Protein AF-A0A944QH47-F1 (afdb_monomer)

Structure (mmCIF, N/CA/C/O backbone):
data_AF-A0A944QH47-F1
#
_entry.id   AF-A0A944QH47-F1
#
loop_
_atom_site.group_PDB
_atom_site.id
_atom_site.type_symbol
_atom_site.label_atom_id
_atom_site.label_alt_id
_atom_site.label_comp_id
_atom_site.label_asym_id
_atom_site.label_entity_id
_atom_site.label_seq_id
_atom_site.pdbx_PDB_ins_code
_atom_site.Cartn_x
_atom_site.Cartn_y
_atom_site.Cartn_z
_atom_site.occupancy
_atom_site.B_iso_or_equiv
_atom_site.auth_seq_id
_atom_site.auth_comp_id
_atom_site.auth_asym_id
_atom_site.auth_atom_id
_atom_site.pdbx_PDB_model_num
ATOM 1 N N . MET A 1 1 ? -7.491 -12.598 11.969 1.00 49.97 1 MET A N 1
ATOM 2 C CA . MET A 1 1 ? -7.082 -13.653 11.014 1.00 49.97 1 MET A CA 1
ATOM 3 C C . MET A 1 1 ? -6.051 -13.149 10.002 1.00 49.97 1 MET A C 1
ATOM 5 O O . MET A 1 1 ? -5.011 -13.780 9.898 1.00 49.97 1 MET A O 1
ATOM 9 N N . GLY A 1 2 ? -6.242 -11.984 9.360 1.00 47.25 2 GLY A N 1
ATOM 10 C CA . GLY A 1 2 ? -5.260 -11.417 8.411 1.00 47.25 2 GLY A CA 1
ATOM 11 C C . GLY A 1 2 ? -3.874 -11.080 8.991 1.00 47.25 2 GLY A C 1
ATOM 12 O O . GLY A 1 2 ? -2.869 -11.354 8.351 1.00 47.25 2 GLY A O 1
ATOM 13 N N . PHE A 1 3 ? -3.791 -10.585 10.233 1.00 55.22 3 PHE A N 1
ATOM 14 C CA . PHE A 1 3 ? -2.503 -10.247 10.869 1.00 55.22 3 PHE A CA 1
ATOM 15 C C . PHE A 1 3 ? -1.585 -11.463 11.095 1.00 55.22 3 PHE A C 1
ATOM 17 O O . PHE A 1 3 ? -0.381 -11.387 10.883 1.00 55.22 3 PHE A O 1
ATOM 24 N N . PHE 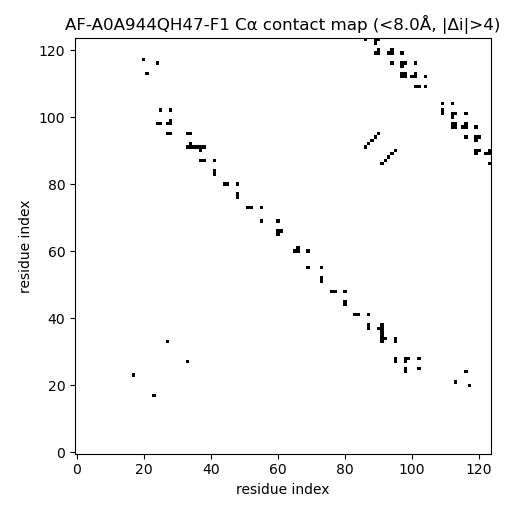A 1 4 ? -2.147 -12.612 11.477 1.00 56.66 4 PHE A N 1
ATOM 25 C CA . PHE A 1 4 ? -1.363 -13.837 11.668 1.00 56.66 4 PHE A CA 1
ATOM 26 C C . PHE A 1 4 ? -0.864 -14.413 10.339 1.00 56.66 4 PHE A C 1
ATOM 28 O O . PHE A 1 4 ? 0.257 -14.905 10.274 1.00 56.66 4 PHE A O 1
ATOM 35 N N . LEU A 1 5 ? -1.669 -14.295 9.279 1.00 61.25 5 LEU A N 1
ATOM 36 C CA . LEU A 1 5 ? -1.264 -14.616 7.910 1.00 61.25 5 LEU A CA 1
ATOM 37 C C . LEU A 1 5 ? -0.138 -13.693 7.427 1.00 61.25 5 LEU A C 1
ATOM 39 O O . LEU A 1 5 ? 0.847 -14.187 6.890 1.00 61.25 5 LEU A O 1
ATOM 43 N N . TYR A 1 6 ? -0.235 -12.389 7.693 1.00 60.25 6 TYR A N 1
ATOM 44 C CA . TYR A 1 6 ? 0.809 -11.408 7.382 1.00 60.25 6 TYR A CA 1
ATOM 45 C C . TYR A 1 6 ? 2.145 -11.743 8.066 1.00 60.25 6 TYR A C 1
ATOM 47 O O . TYR A 1 6 ? 3.178 -11.832 7.406 1.00 60.25 6 TYR A O 1
ATOM 55 N N . VAL A 1 7 ? 2.119 -12.023 9.374 1.00 66.50 7 VAL A N 1
ATOM 56 C CA . VAL A 1 7 ? 3.323 -12.408 10.130 1.00 66.50 7 VAL A CA 1
ATOM 57 C C . VAL A 1 7 ? 3.896 -13.743 9.639 1.00 66.50 7 VAL A C 1
ATOM 59 O O . VAL A 1 7 ? 5.105 -13.858 9.470 1.00 66.50 7 VAL A O 1
ATOM 62 N N . MET A 1 8 ? 3.053 -14.744 9.366 1.00 69.44 8 MET A N 1
ATOM 63 C CA . MET A 1 8 ? 3.502 -16.044 8.847 1.00 69.44 8 MET A CA 1
ATOM 64 C C . MET A 1 8 ? 4.139 -15.939 7.457 1.00 69.44 8 MET A C 1
ATOM 66 O O . MET A 1 8 ? 5.155 -16.582 7.215 1.00 69.44 8 MET A O 1
ATOM 70 N N . MET A 1 9 ? 3.591 -15.115 6.559 1.00 63.47 9 MET A N 1
ATOM 71 C CA . MET A 1 9 ? 4.174 -14.899 5.229 1.00 63.47 9 MET A CA 1
ATOM 72 C C . MET A 1 9 ? 5.505 -14.139 5.299 1.00 63.47 9 MET A C 1
ATOM 74 O O . MET A 1 9 ? 6.428 -14.471 4.561 1.00 63.47 9 MET A O 1
ATOM 78 N N . GLY A 1 10 ? 5.652 -13.200 6.241 1.00 58.94 10 GLY A N 1
ATOM 79 C CA . GLY A 1 10 ? 6.925 -12.517 6.492 1.00 58.94 1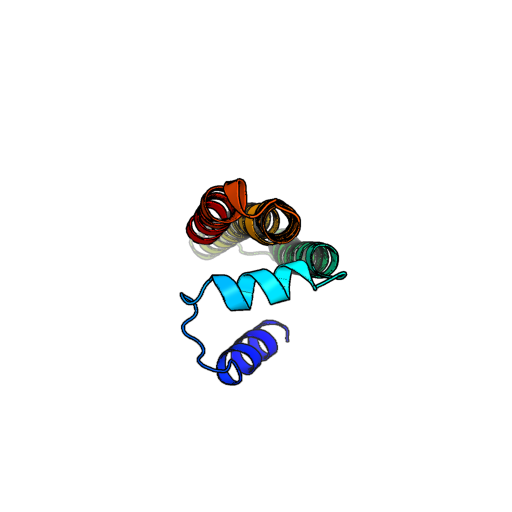0 GLY A CA 1
ATOM 80 C C . GLY A 1 10 ? 8.052 -13.455 6.948 1.00 58.94 10 GLY A C 1
ATOM 81 O O . GLY A 1 10 ? 9.208 -13.231 6.604 1.00 58.94 10 GLY A O 1
ATOM 82 N N . LEU A 1 11 ? 7.732 -14.535 7.671 1.00 66.81 11 LEU A N 1
ATOM 83 C CA . LEU A 1 11 ? 8.720 -15.526 8.128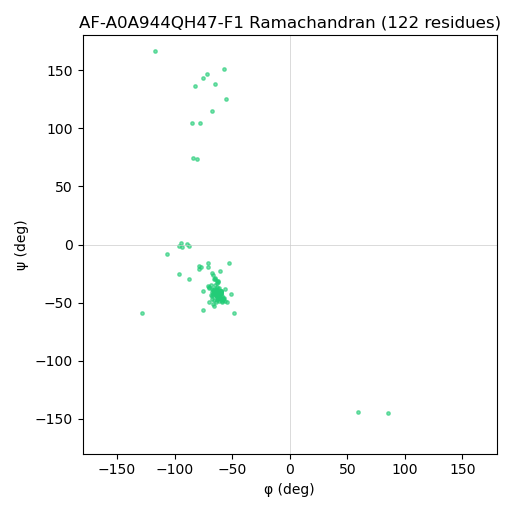 1.00 66.81 11 LEU A CA 1
ATOM 84 C C . LEU A 1 11 ? 9.157 -16.519 7.041 1.00 66.81 11 LEU A C 1
ATOM 86 O O . LEU A 1 11 ? 10.186 -17.172 7.195 1.00 66.81 11 LEU A O 1
ATOM 90 N N . LEU A 1 12 ? 8.380 -16.650 5.964 1.00 64.81 12 LEU A N 1
ATOM 91 C CA . LEU A 1 12 ? 8.682 -17.530 4.831 1.00 64.81 12 LEU A CA 1
ATOM 92 C C . LEU A 1 12 ? 9.373 -16.791 3.679 1.00 64.81 12 LEU A C 1
ATOM 94 O O . LEU A 1 12 ? 9.696 -17.421 2.674 1.00 64.81 12 LEU A O 1
ATOM 98 N N . HIS A 1 13 ? 9.596 -15.480 3.813 1.00 45.44 13 HIS A N 1
ATOM 99 C CA . HIS A 1 13 ? 10.191 -14.658 2.768 1.00 45.44 13 HIS A CA 1
ATOM 100 C C . HIS A 1 13 ? 11.661 -15.058 2.539 1.00 45.44 13 HIS A C 1
ATOM 102 O O . HIS A 1 13 ? 12.491 -14.882 3.437 1.00 45.44 13 HIS A O 1
ATOM 108 N N . PRO A 1 14 ? 12.028 -15.586 1.356 1.00 46.91 14 PRO A N 1
ATOM 109 C CA . PRO A 1 14 ? 13.417 -15.874 1.031 1.00 46.91 14 PRO A CA 1
ATOM 110 C C . PRO A 1 14 ? 14.216 -14.570 0.966 1.00 46.91 14 PRO A C 1
ATOM 112 O O . PRO A 1 14 ? 13.745 -13.568 0.423 1.00 46.91 14 PRO A O 1
ATOM 115 N N . GLY A 1 15 ? 15.423 -14.591 1.528 1.00 53.19 15 GLY A N 1
ATOM 116 C CA . GLY A 1 15 ? 16.371 -13.482 1.491 1.00 53.19 15 GLY A CA 1
ATOM 117 C C . GLY A 1 15 ? 17.134 -13.415 0.170 1.00 53.19 15 GLY A C 1
ATOM 118 O O . GLY A 1 15 ? 18.321 -13.714 0.135 1.00 53.19 15 GLY A O 1
ATOM 119 N N . GLU A 1 16 ? 16.480 -12.990 -0.907 1.00 51.69 16 GLU A N 1
ATOM 120 C CA . GLU A 1 16 ? 17.160 -12.058 -1.817 1.00 51.69 16 GLU A CA 1
ATOM 121 C C . GLU A 1 16 ? 17.215 -10.710 -1.078 1.00 51.69 16 GLU A C 1
ATOM 123 O O . GLU A 1 16 ? 16.305 -10.422 -0.290 1.00 51.69 16 GLU A O 1
ATOM 128 N N . PRO A 1 17 ? 18.250 -9.866 -1.242 1.00 57.72 17 PRO A N 1
ATOM 129 C CA . PRO A 1 17 ? 18.202 -8.547 -0.635 1.00 57.72 17 PRO A CA 1
ATOM 130 C C . PRO A 1 17 ? 16.919 -7.880 -1.132 1.00 57.72 17 PRO A C 1
ATOM 132 O O . PRO A 1 17 ? 16.742 -7.750 -2.338 1.00 57.72 17 PRO A O 1
ATOM 135 N N . ALA A 1 18 ? 16.047 -7.414 -0.237 1.00 52.19 18 ALA A N 1
ATOM 136 C CA . ALA A 1 18 ? 14.892 -6.593 -0.623 1.00 52.19 18 ALA A CA 1
ATOM 137 C C . ALA A 1 18 ? 15.309 -5.370 -1.479 1.00 52.19 18 ALA A C 1
ATOM 139 O O . ALA A 1 18 ? 14.485 -4.774 -2.165 1.00 52.19 18 ALA A O 1
ATOM 140 N N . ASN A 1 19 ? 16.612 -5.055 -1.462 1.00 57.00 19 ASN A N 1
ATOM 141 C CA . ASN A 1 19 ? 17.291 -4.018 -2.227 1.00 57.00 19 ASN A CA 1
ATOM 142 C C . ASN A 1 19 ? 17.919 -4.496 -3.555 1.00 57.00 19 ASN A C 1
ATOM 144 O O . ASN A 1 19 ? 18.551 -3.700 -4.247 1.00 57.00 19 ASN A O 1
ATOM 148 N N . ASN A 1 20 ? 17.793 -5.771 -3.941 1.00 68.81 20 ASN A N 1
ATOM 149 C CA . ASN A 1 20 ? 18.115 -6.226 -5.293 1.00 68.81 20 ASN A CA 1
ATOM 150 C C . ASN A 1 20 ? 16.891 -5.977 -6.178 1.00 68.81 20 ASN A C 1
ATOM 152 O O . ASN A 1 20 ? 16.113 -6.872 -6.495 1.00 68.81 20 ASN A O 1
ATOM 156 N N . HIS A 1 21 ? 16.684 -4.707 -6.519 1.00 76.25 21 HIS A N 1
ATOM 157 C CA . HIS A 1 21 ? 15.436 -4.250 -7.118 1.00 76.25 21 HIS A CA 1
ATOM 158 C C . HIS A 1 21 ? 15.166 -4.853 -8.501 1.00 76.25 21 HIS A C 1
ATOM 160 O O . HIS A 1 21 ? 14.013 -5.059 -8.857 1.00 76.25 21 HIS A O 1
ATOM 166 N N . ARG A 1 22 ? 16.200 -5.186 -9.288 1.00 81.12 22 ARG A N 1
ATOM 167 C CA . ARG A 1 22 ? 15.998 -5.648 -10.674 1.00 81.12 22 ARG A CA 1
ATOM 168 C C . ARG A 1 22 ? 15.268 -6.995 -10.788 1.00 81.12 22 ARG A C 1
ATOM 170 O O . ARG A 1 22 ? 14.288 -7.036 -11.530 1.00 81.12 22 ARG A O 1
ATOM 177 N N . PRO A 1 23 ? 15.694 -8.082 -10.115 1.00 85.88 23 PRO A N 1
ATOM 178 C CA . PRO A 1 23 ? 14.952 -9.345 -10.144 1.00 85.88 23 PRO A CA 1
ATOM 179 C C . PRO A 1 23 ? 13.517 -9.196 -9.628 1.00 85.88 23 PRO A C 1
ATOM 181 O O . PRO A 1 23 ? 12.580 -9.632 -10.288 1.00 85.88 23 PRO A O 1
ATOM 184 N N . VAL A 1 24 ? 13.344 -8.480 -8.516 1.00 86.56 24 VAL A N 1
ATOM 185 C CA . VAL A 1 24 ? 12.036 -8.247 -7.889 1.00 86.56 24 VAL A CA 1
ATOM 186 C C . VAL A 1 24 ? 11.099 -7.454 -8.811 1.00 86.56 24 VAL A C 1
ATOM 188 O O . VAL A 1 24 ? 9.947 -7.826 -9.010 1.00 86.56 24 VAL A O 1
ATOM 191 N N . PHE A 1 25 ? 11.591 -6.401 -9.468 1.00 91.81 25 PHE A N 1
ATOM 192 C CA . PHE A 1 25 ? 10.798 -5.629 -10.429 1.00 91.81 25 PHE A CA 1
ATOM 193 C C . PHE A 1 25 ? 10.360 -6.456 -11.639 1.00 91.81 25 PHE A C 1
ATOM 195 O O . PHE A 1 25 ? 9.269 -6.231 -12.162 1.00 91.81 25 PHE A O 1
ATOM 202 N N . ALA A 1 26 ? 11.171 -7.423 -12.077 1.00 92.06 26 ALA A N 1
ATOM 203 C CA . ALA A 1 26 ? 10.781 -8.325 -13.155 1.00 92.06 26 ALA A CA 1
ATOM 204 C C . ALA A 1 26 ? 9.623 -9.248 -12.730 1.00 92.06 26 ALA A C 1
ATOM 206 O O . ALA A 1 26 ? 8.702 -9.470 -13.516 1.00 92.06 26 ALA A O 1
ATOM 207 N N . GLU A 1 27 ? 9.621 -9.727 -11.482 1.00 91.38 27 GLU A N 1
ATOM 208 C CA . GLU A 1 27 ? 8.503 -10.497 -10.916 1.00 91.38 27 GLU A CA 1
ATOM 209 C C . GLU A 1 27 ? 7.226 -9.654 -10.823 1.00 91.38 27 GLU A C 1
ATOM 211 O O . GLU A 1 27 ? 6.145 -10.106 -11.212 1.00 91.38 27 GLU A O 1
ATOM 216 N N . TYR A 1 28 ? 7.347 -8.402 -10.376 1.00 92.88 28 TYR A N 1
ATOM 217 C CA . TYR A 1 28 ? 6.218 -7.474 -10.285 1.00 92.88 28 TYR A CA 1
ATOM 218 C C . TYR A 1 28 ? 5.621 -7.198 -11.666 1.00 92.88 28 TYR A C 1
ATOM 220 O O . TYR A 1 28 ? 4.401 -7.253 -11.838 1.00 92.88 28 TYR A O 1
ATOM 228 N N . ALA A 1 29 ? 6.470 -6.967 -12.671 1.00 95.19 29 ALA A N 1
ATOM 229 C CA . ALA A 1 29 ? 6.034 -6.735 -14.042 1.00 95.19 29 ALA A CA 1
ATOM 230 C C . ALA A 1 29 ? 5.305 -7.956 -14.634 1.00 95.19 29 ALA A C 1
ATOM 232 O O . ALA A 1 29 ? 4.269 -7.811 -15.287 1.00 95.19 29 ALA A O 1
ATOM 233 N N . ALA A 1 30 ? 5.790 -9.167 -14.341 1.00 96.38 30 ALA A N 1
ATOM 234 C CA . ALA A 1 30 ? 5.179 -10.418 -14.787 1.00 96.38 30 ALA A CA 1
ATOM 235 C C . ALA A 1 30 ? 3.842 -10.745 -14.087 1.00 96.38 30 ALA A C 1
ATOM 237 O O . ALA A 1 30 ? 3.077 -11.584 -14.570 1.00 96.38 30 ALA A O 1
ATOM 238 N N . SER A 1 31 ? 3.527 -10.093 -12.964 1.00 94.62 31 SER A N 1
ATOM 239 C CA . SER A 1 31 ? 2.298 -10.340 -12.211 1.00 94.62 31 SER A CA 1
ATOM 240 C C . SER A 1 31 ? 1.079 -9.668 -12.852 1.00 94.62 31 SER A C 1
ATOM 242 O O . SER A 1 31 ? 0.846 -8.465 -12.713 1.00 94.62 31 SER A O 1
ATOM 244 N N . ALA A 1 32 ? 0.232 -10.468 -13.505 1.00 92.50 32 ALA A N 1
ATOM 245 C CA . ALA A 1 32 ? -1.035 -10.002 -14.077 1.00 92.50 32 ALA A CA 1
ATOM 246 C C . ALA A 1 32 ? -2.067 -9.573 -13.012 1.00 92.50 32 ALA A C 1
ATOM 248 O O . ALA A 1 32 ? -2.956 -8.772 -13.293 1.00 92.50 32 ALA A O 1
ATOM 249 N N . GLY A 1 33 ? -1.962 -10.107 -11.790 1.00 92.25 33 GLY A N 1
ATOM 250 C CA . GLY A 1 33 ? -2.904 -9.855 -10.694 1.00 92.25 33 GLY A CA 1
ATOM 251 C C . GLY A 1 33 ? -2.507 -8.714 -9.757 1.00 92.25 33 GLY A C 1
ATOM 252 O O . GLY A 1 33 ? -3.265 -8.416 -8.838 1.00 92.25 33 GLY A O 1
ATOM 253 N N . TRP A 1 34 ? -1.348 -8.083 -9.965 1.00 94.19 34 TRP A N 1
ATOM 254 C CA . TRP A 1 34 ? -0.742 -7.134 -9.027 1.00 94.19 34 TRP A CA 1
ATOM 255 C C . TRP A 1 34 ? -1.715 -6.068 -8.512 1.00 94.19 34 TRP A C 1
ATOM 257 O O . TRP A 1 34 ? -1.995 -6.001 -7.316 1.00 94.19 34 TRP A O 1
ATOM 267 N N . THR A 1 35 ? -2.297 -5.275 -9.411 1.00 95.25 35 THR A 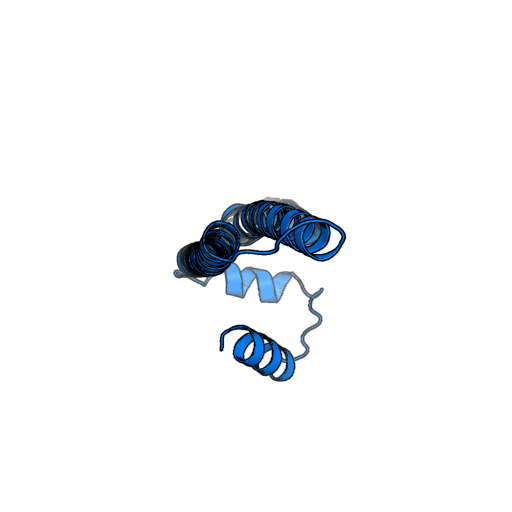N 1
ATOM 268 C CA . THR A 1 35 ? -3.211 -4.190 -9.033 1.00 95.25 35 THR A CA 1
ATOM 269 C C . THR A 1 35 ? -4.485 -4.713 -8.373 1.00 95.25 35 THR A C 1
ATOM 271 O O . THR A 1 35 ? -4.997 -4.089 -7.447 1.00 95.25 35 THR A O 1
ATOM 274 N N . ALA A 1 36 ? -4.988 -5.875 -8.800 1.00 94.19 36 ALA A N 1
ATOM 275 C CA . ALA A 1 36 ? -6.173 -6.481 -8.197 1.00 94.19 36 ALA A CA 1
ATOM 2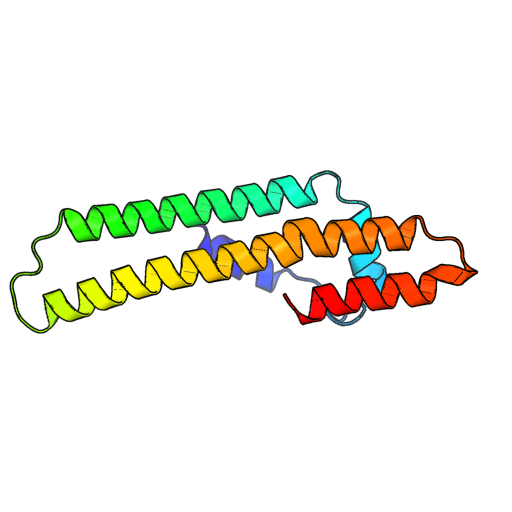76 C C . ALA A 1 36 ? -5.912 -6.929 -6.750 1.00 94.19 36 ALA A C 1
ATOM 278 O O . ALA A 1 36 ? -6.770 -6.733 -5.890 1.00 94.19 36 ALA A O 1
ATOM 279 N N . VAL A 1 37 ? -4.728 -7.482 -6.465 1.00 94.94 37 VAL A N 1
ATOM 280 C CA . VAL A 1 37 ? -4.316 -7.857 -5.103 1.00 94.94 37 VAL A CA 1
ATOM 281 C C . VAL A 1 37 ? -4.262 -6.627 -4.200 1.00 94.94 37 VAL A C 1
ATOM 283 O O . VAL A 1 37 ? -4.874 -6.641 -3.137 1.00 94.94 37 VAL A O 1
ATOM 286 N N . HIS A 1 38 ? -3.620 -5.546 -4.641 1.00 95.50 38 HIS A N 1
ATOM 287 C CA . HIS A 1 38 ? -3.498 -4.312 -3.858 1.00 95.50 38 HIS A CA 1
ATOM 288 C C . HIS A 1 38 ? -4.852 -3.625 -3.628 1.00 95.50 38 HIS A C 1
ATOM 290 O O . HIS A 1 38 ? -5.196 -3.219 -2.518 1.00 95.50 38 HIS A O 1
ATOM 296 N N . LEU A 1 39 ? -5.703 -3.583 -4.657 1.00 95.12 39 LEU A N 1
ATOM 297 C CA . LEU A 1 39 ? -7.068 -3.084 -4.503 1.00 95.12 39 LEU A CA 1
ATOM 298 C C . LEU A 1 39 ? -7.867 -3.918 -3.490 1.00 95.12 39 LEU A C 1
ATOM 300 O O . LEU A 1 39 ? -8.607 -3.358 -2.682 1.00 95.12 39 LEU A O 1
ATOM 304 N N . SER A 1 40 ? -7.702 -5.243 -3.515 1.00 93.12 40 SER A N 1
ATOM 305 C CA . SER A 1 40 ? -8.370 -6.148 -2.572 1.00 93.12 40 SER A CA 1
ATOM 306 C C . SER A 1 40 ? -7.861 -5.938 -1.146 1.00 93.12 40 SER A C 1
ATOM 308 O O . SER A 1 40 ? -8.664 -5.811 -0.230 1.00 93.12 40 SER A O 1
ATOM 310 N N . GLN A 1 41 ? -6.547 -5.795 -0.960 1.00 94.06 41 GLN A N 1
ATOM 311 C CA . GLN A 1 41 ? -5.945 -5.464 0.332 1.00 94.06 41 GLN A CA 1
ATOM 312 C C . GLN A 1 41 ? -6.490 -4.146 0.899 1.00 94.06 41 GLN A C 1
ATOM 314 O O . GLN A 1 41 ? -6.873 -4.082 2.071 1.00 94.06 41 GLN A O 1
ATOM 319 N N . PHE A 1 42 ? -6.572 -3.097 0.072 1.00 95.69 42 PHE A N 1
ATOM 320 C CA . PHE A 1 42 ? -7.182 -1.828 0.466 1.00 95.69 42 PHE A CA 1
ATOM 321 C C . PHE A 1 42 ? -8.652 -1.997 0.869 1.00 95.69 42 PHE A C 1
ATOM 323 O O . PHE A 1 42 ? -9.059 -1.497 1.920 1.00 95.69 42 PHE A O 1
ATOM 330 N N . ALA A 1 43 ? -9.441 -2.715 0.066 1.00 97.06 43 ALA A N 1
ATOM 331 C CA . ALA A 1 43 ? -10.854 -2.956 0.342 1.00 97.06 43 ALA A CA 1
ATOM 332 C C . ALA A 1 43 ? -11.056 -3.727 1.657 1.00 97.06 43 ALA A C 1
ATOM 334 O O . ALA A 1 43 ? -11.878 -3.328 2.483 1.00 97.06 43 ALA A O 1
ATOM 335 N N . ASP A 1 44 ? -10.264 -4.771 1.893 1.00 94.81 44 ASP A N 1
ATOM 336 C CA . ASP A 1 44 ? -10.305 -5.564 3.121 1.00 94.81 44 ASP A CA 1
ATOM 337 C C . ASP A 1 44 ? -9.957 -4.713 4.350 1.00 94.81 44 ASP A C 1
ATOM 339 O O . ASP A 1 44 ? -10.649 -4.768 5.373 1.00 94.81 44 ASP A O 1
ATOM 343 N N . MET A 1 45 ? -8.928 -3.864 4.251 1.00 96.75 45 MET A N 1
ATOM 344 C CA . MET A 1 45 ? -8.580 -2.924 5.319 1.00 96.75 45 MET A CA 1
ATOM 345 C C . MET A 1 45 ? -9.712 -1.920 5.570 1.00 96.75 45 MET A C 1
ATOM 347 O O . MET A 1 45 ? -10.068 -1.665 6.721 1.00 96.75 45 MET A O 1
ATOM 351 N N . ALA A 1 46 ? -10.326 -1.383 4.514 1.00 97.44 46 ALA A N 1
ATOM 352 C CA . ALA A 1 46 ? -11.454 -0.467 4.637 1.00 97.44 46 ALA A CA 1
ATOM 353 C C . ALA A 1 46 ? -12.639 -1.121 5.366 1.00 97.44 46 ALA A C 1
ATOM 355 O O . ALA A 1 46 ? -13.243 -0.488 6.231 1.00 97.44 46 ALA A O 1
ATOM 356 N N . VAL A 1 47 ? -12.931 -2.397 5.088 1.00 98.00 47 VAL A N 1
ATOM 357 C CA . VAL A 1 47 ? -13.967 -3.167 5.796 1.00 98.00 47 VAL A CA 1
ATOM 358 C C . VAL A 1 47 ? -13.628 -3.330 7.279 1.00 98.00 47 VAL A C 1
ATOM 360 O O . VAL A 1 47 ? -14.496 -3.119 8.127 1.00 98.00 47 VAL A O 1
ATOM 363 N N . VAL A 1 48 ? -12.375 -3.649 7.619 1.00 96.81 48 VAL A N 1
ATOM 364 C CA . VAL A 1 48 ? -11.930 -3.744 9.022 1.00 96.81 48 VAL A CA 1
ATOM 365 C C . VAL A 1 48 ? -12.133 -2.416 9.750 1.00 96.81 48 VAL A C 1
ATOM 367 O O . VAL A 1 48 ? -12.721 -2.386 10.832 1.00 96.81 48 VAL A O 1
ATOM 370 N N . ILE A 1 49 ? -11.694 -1.309 9.151 1.00 97.75 49 ILE A N 1
ATOM 371 C CA . ILE A 1 49 ? -11.817 0.027 9.741 1.00 97.75 49 ILE A CA 1
ATOM 372 C C . ILE A 1 49 ? -13.287 0.440 9.857 1.00 97.75 49 ILE A C 1
ATOM 374 O O . ILE A 1 49 ? -13.691 0.946 10.902 1.00 97.75 49 ILE A O 1
ATOM 378 N N . ALA A 1 50 ? -14.115 0.159 8.850 1.00 97.25 50 ALA A N 1
ATOM 379 C CA . ALA A 1 50 ? -15.556 0.391 8.917 1.00 97.25 50 ALA A CA 1
ATOM 380 C C . ALA A 1 50 ? -16.206 -0.392 10.068 1.00 97.25 50 ALA A C 1
ATOM 382 O O . ALA A 1 50 ? -17.033 0.164 10.789 1.00 97.25 50 ALA A O 1
ATOM 383 N N . GLY A 1 51 ? -15.790 -1.641 10.300 1.00 96.94 51 GLY A N 1
ATOM 384 C CA . GLY A 1 51 ? -16.227 -2.435 11.449 1.00 96.94 51 GLY A CA 1
ATOM 385 C C . GLY A 1 51 ? -15.838 -1.808 12.791 1.00 96.94 51 GLY A C 1
ATOM 386 O O . GLY A 1 51 ? -16.671 -1.713 13.691 1.00 96.94 51 GLY A O 1
ATOM 387 N N . LEU A 1 52 ? -14.603 -1.316 12.923 1.00 95.88 52 LEU A N 1
ATOM 388 C CA . LEU A 1 52 ? -14.149 -0.613 14.130 1.00 95.88 52 LEU A CA 1
ATOM 389 C C . LEU A 1 52 ? -14.916 0.695 14.364 1.00 95.88 52 LEU A C 1
ATOM 391 O O . LEU A 1 52 ? -15.280 1.000 15.499 1.00 95.88 52 LEU A O 1
ATOM 395 N N . LEU A 1 53 ? -15.197 1.450 13.301 1.00 96.62 53 LEU A N 1
ATOM 396 C CA . LEU A 1 53 ? -15.989 2.676 13.384 1.00 96.62 53 LEU A CA 1
ATOM 397 C C . LEU A 1 53 ? -17.447 2.379 13.743 1.00 96.62 53 LEU A C 1
ATOM 399 O O . LEU A 1 53 ? -18.015 3.074 14.580 1.00 96.62 53 LEU A O 1
ATOM 403 N N . ALA A 1 54 ? -18.041 1.326 13.178 1.00 97.44 54 ALA A N 1
ATOM 404 C CA . ALA A 1 54 ? -19.374 0.876 13.564 1.00 97.44 54 ALA A CA 1
ATOM 405 C C . ALA A 1 54 ? -19.427 0.545 15.063 1.00 97.44 54 ALA A C 1
ATOM 407 O O . ALA A 1 54 ? -20.299 1.055 15.763 1.00 97.44 54 ALA A O 1
ATOM 408 N N . LEU A 1 55 ? -18.446 -0.207 15.582 1.00 94.94 55 LEU A N 1
ATOM 409 C CA . LEU A 1 55 ? -18.329 -0.479 17.018 1.00 94.94 55 LEU A CA 1
ATOM 410 C C . LEU A 1 55 ? -18.214 0.814 17.833 1.00 94.94 55 LEU A C 1
ATOM 412 O O . LEU A 1 55 ? -18.951 0.982 18.804 1.00 94.94 55 LEU A O 1
ATOM 416 N N . TYR A 1 56 ? -17.357 1.747 17.411 1.00 94.81 56 TYR A N 1
ATOM 417 C CA . TYR A 1 56 ? -17.207 3.057 18.047 1.00 94.81 56 TYR A CA 1
ATOM 418 C C . TYR A 1 56 ? -18.531 3.841 18.122 1.00 94.81 56 TYR A C 1
ATOM 420 O O . TYR A 1 56 ? -18.804 4.479 19.133 1.00 94.81 56 TYR A O 1
ATOM 428 N N . PHE A 1 57 ? -19.379 3.781 17.095 1.00 94.06 57 PHE A N 1
ATOM 429 C CA . PHE A 1 57 ? -20.671 4.474 17.114 1.00 94.06 57 PHE A CA 1
ATOM 430 C C . PHE A 1 57 ? -21.757 3.752 17.921 1.00 94.06 57 PHE A C 1
ATOM 432 O O . PHE A 1 57 ? -22.728 4.388 18.323 1.00 94.06 57 PHE A O 1
ATOM 439 N N . THR A 1 58 ? -21.618 2.445 18.153 1.00 95.25 58 THR A N 1
ATOM 440 C CA . THR A 1 58 ? -22.625 1.647 18.877 1.00 95.25 58 THR A CA 1
ATOM 441 C C . THR A 1 58 ? -22.339 1.460 20.364 1.00 95.25 58 THR A C 1
ATOM 443 O O . THR A 1 58 ? -23.268 1.212 21.129 1.00 95.25 58 THR A O 1
ATOM 446 N N . LEU A 1 59 ? -21.074 1.533 20.781 1.00 93.94 59 LEU A N 1
ATOM 447 C CA . LEU A 1 59 ? -20.681 1.309 22.169 1.00 93.94 59 LEU A CA 1
ATOM 448 C C . LEU A 1 59 ? -20.882 2.576 23.009 1.00 93.94 59 LEU A C 1
ATOM 450 O O . LEU A 1 59 ? -20.504 3.674 22.604 1.00 93.94 59 LEU A O 1
ATOM 454 N N . ASP A 1 60 ? -21.429 2.410 24.214 1.00 92.56 60 ASP A N 1
ATOM 455 C CA . ASP A 1 60 ? -21.489 3.481 25.209 1.00 92.56 60 ASP A CA 1
ATOM 456 C C . ASP A 1 60 ? -20.175 3.529 26.000 1.00 92.56 60 ASP A C 1
ATOM 458 O O . ASP A 1 60 ? -19.897 2.678 26.847 1.00 92.56 60 ASP A O 1
ATOM 462 N N . PHE A 1 61 ? -19.343 4.525 25.698 1.00 88.38 61 PHE A N 1
ATOM 463 C CA . PHE A 1 61 ? -18.069 4.752 26.386 1.00 88.38 61 PHE A CA 1
ATOM 464 C C . PHE A 1 61 ? -18.195 5.663 27.617 1.00 88.38 61 PHE A C 1
ATOM 466 O O . PHE A 1 61 ? -17.182 5.959 28.258 1.00 88.38 61 PHE A O 1
ATOM 473 N N . GLY A 1 62 ? -19.403 6.136 27.946 1.00 88.25 62 GLY A N 1
ATOM 474 C CA . GLY A 1 62 ? -19.631 7.102 29.014 1.00 88.25 62 GLY A CA 1
ATOM 475 C C . GLY A 1 62 ? -18.882 8.422 28.794 1.00 88.25 62 GLY A C 1
ATOM 476 O O . GLY A 1 62 ? -18.734 8.913 27.673 1.00 88.25 62 GLY A O 1
ATOM 477 N N . SER A 1 63 ? -18.403 9.028 29.882 1.00 88.62 63 SER A N 1
ATOM 478 C CA . SER A 1 63 ? -17.623 10.270 29.856 1.00 88.62 63 SER A CA 1
ATOM 479 C C . SER A 1 63 ? -16.205 10.068 30.403 1.00 88.62 63 SER A C 1
ATOM 481 O O . SER A 1 63 ? -15.877 9.050 31.011 1.00 88.62 63 SER A O 1
ATOM 483 N N . GLY A 1 64 ? -15.329 11.049 30.171 1.00 92.19 64 GLY A N 1
ATOM 484 C CA . GLY A 1 64 ? -13.960 11.030 30.688 1.00 92.19 64 GLY A CA 1
ATOM 485 C C . GLY A 1 64 ? -12.977 10.265 29.800 1.00 92.19 64 GLY A C 1
ATOM 486 O O . GLY A 1 64 ? -13.041 10.340 28.572 1.00 92.19 64 GLY A O 1
ATOM 487 N N . ALA A 1 65 ? -12.010 9.586 30.420 1.00 93.50 65 ALA A N 1
ATOM 488 C CA . ALA A 1 65 ? -10.851 9.024 29.723 1.00 93.50 65 ALA A CA 1
ATOM 489 C C . ALA A 1 65 ? -11.225 7.978 28.656 1.00 93.50 65 ALA A C 1
ATOM 491 O O . ALA A 1 65 ? -10.661 7.999 27.565 1.00 93.50 65 ALA A O 1
ATOM 492 N N . ALA A 1 66 ? -12.205 7.112 28.933 1.00 91.81 66 ALA A N 1
ATOM 493 C CA . ALA A 1 66 ? -12.636 6.067 28.002 1.00 91.81 66 ALA A CA 1
ATOM 494 C C . ALA A 1 66 ? -13.175 6.647 26.680 1.00 91.81 66 ALA A C 1
ATOM 496 O O . ALA A 1 66 ? -12.750 6.231 25.603 1.00 91.81 66 ALA A O 1
ATOM 497 N N . ALA A 1 67 ? -14.028 7.674 26.754 1.00 93.88 67 ALA A N 1
ATOM 498 C CA . ALA A 1 67 ? -14.549 8.365 25.574 1.00 93.88 67 ALA A CA 1
ATOM 499 C C . ALA A 1 67 ? -13.443 9.060 24.757 1.00 93.88 67 ALA A C 1
ATOM 501 O O . ALA A 1 67 ? -13.494 9.082 23.527 1.00 93.88 67 ALA A O 1
ATOM 502 N N . TRP A 1 68 ? -12.423 9.615 25.420 1.00 96.81 68 TRP A N 1
ATOM 503 C CA . TRP A 1 68 ? -11.275 10.220 24.735 1.00 96.81 68 TRP A CA 1
ATOM 504 C C . TRP A 1 68 ? -10.404 9.191 24.016 1.00 96.81 68 TRP A C 1
ATOM 506 O O . TRP A 1 68 ? -10.031 9.419 22.867 1.00 96.81 68 TRP A O 1
ATOM 516 N N . VAL A 1 69 ? -10.124 8.052 24.652 1.00 95.75 69 VAL A N 1
ATOM 517 C CA . VAL A 1 69 ? -9.374 6.952 24.028 1.00 95.75 69 VAL A CA 1
ATOM 518 C C . VAL A 1 69 ? -10.127 6.404 22.816 1.00 95.75 69 VAL A C 1
ATOM 520 O O . VAL A 1 69 ? -9.521 6.207 21.766 1.00 95.75 69 VAL A O 1
ATOM 523 N N . ALA A 1 70 ? -11.448 6.232 22.921 1.00 95.00 70 ALA A N 1
ATOM 524 C CA . ALA A 1 70 ? -12.285 5.781 21.812 1.00 95.00 70 ALA A CA 1
ATOM 525 C C . ALA A 1 70 ? -12.226 6.748 20.612 1.00 95.00 70 ALA A C 1
ATOM 527 O O . ALA A 1 70 ? -12.037 6.316 19.475 1.00 95.00 70 ALA A O 1
ATOM 528 N N . ARG A 1 71 ? -12.306 8.065 20.862 1.00 96.06 71 ARG A N 1
ATOM 529 C CA . ARG A 1 71 ? -12.171 9.103 19.822 1.00 96.06 71 ARG A CA 1
ATOM 530 C C . ARG A 1 71 ? -10.803 9.083 19.156 1.00 96.06 71 ARG A C 1
ATOM 532 O O . ARG A 1 71 ? -10.726 9.135 17.932 1.00 96.06 71 ARG A O 1
ATOM 539 N N . LEU A 1 72 ? -9.736 9.007 19.953 1.00 97.31 72 LEU A N 1
ATOM 540 C CA . LEU A 1 72 ? -8.377 8.915 19.431 1.00 97.31 72 LEU A CA 1
ATOM 541 C C . LEU A 1 72 ? -8.234 7.677 18.542 1.00 97.31 72 LEU A C 1
ATOM 543 O O . LEU A 1 72 ? -7.766 7.799 17.417 1.00 97.31 72 LEU A O 1
ATOM 547 N N . GLY A 1 73 ? -8.715 6.520 19.005 1.00 96.50 73 GLY A N 1
ATOM 548 C CA . GLY A 1 73 ? -8.712 5.280 18.235 1.00 96.50 73 GLY A CA 1
ATOM 549 C C . GLY A 1 73 ? -9.447 5.407 16.899 1.00 96.50 73 GLY A C 1
ATOM 550 O O . GLY A 1 73 ? -8.899 5.019 15.871 1.00 96.50 73 GLY A O 1
ATOM 551 N N . ALA A 1 74 ? -10.642 6.006 16.886 1.00 97.38 74 ALA A N 1
ATOM 552 C CA . ALA A 1 74 ? -11.409 6.228 15.659 1.00 97.38 74 ALA A CA 1
ATOM 553 C C . ALA A 1 74 ? -10.675 7.147 14.663 1.00 97.38 74 ALA A C 1
ATOM 555 O O . ALA A 1 74 ? -10.608 6.842 13.471 1.00 97.38 74 ALA A O 1
ATOM 556 N N . VAL A 1 75 ? -10.077 8.243 15.145 1.00 98.12 75 VAL A N 1
ATOM 557 C CA . VAL A 1 75 ? -9.287 9.160 14.305 1.00 98.12 75 VAL A CA 1
ATOM 558 C C . VAL A 1 75 ? -8.034 8.468 13.771 1.00 98.12 75 VAL A C 1
ATOM 560 O O . VAL A 1 75 ? -7.772 8.522 12.571 1.00 98.12 75 VAL A O 1
ATOM 563 N N . SER A 1 76 ? -7.281 7.779 14.630 1.00 97.94 76 SER A N 1
ATOM 564 C CA . SER A 1 76 ? -6.082 7.036 14.236 1.00 97.94 76 SER A CA 1
ATOM 565 C C . SER A 1 76 ? -6.395 5.947 13.211 1.00 97.94 76 SER A C 1
ATOM 567 O O . SER A 1 76 ? -5.640 5.792 12.257 1.00 97.94 76 SER A O 1
ATOM 569 N N . ALA A 1 77 ? -7.518 5.241 13.357 1.00 97.56 77 ALA A N 1
ATOM 570 C CA . ALA A 1 77 ? -7.986 4.250 12.392 1.00 97.56 77 ALA A CA 1
ATOM 571 C C . ALA A 1 77 ? -8.271 4.879 11.015 1.00 97.56 77 ALA A C 1
ATOM 573 O O . ALA A 1 77 ? -7.833 4.355 9.992 1.00 97.56 77 ALA A O 1
ATOM 574 N N . GLY A 1 78 ? -8.938 6.038 10.982 1.00 97.75 78 GLY A N 1
ATOM 575 C CA . GLY A 1 78 ? -9.169 6.783 9.743 1.00 97.75 78 GLY A CA 1
ATOM 576 C C . GLY A 1 78 ? -7.872 7.256 9.078 1.00 97.75 78 GLY A C 1
ATOM 577 O O . GLY A 1 78 ? -7.690 7.061 7.878 1.00 97.75 78 GLY A O 1
ATOM 578 N N . VAL A 1 79 ? -6.940 7.821 9.853 1.00 98.38 79 VAL A N 1
ATOM 579 C CA . VAL A 1 79 ? -5.620 8.244 9.347 1.00 98.38 79 VAL A CA 1
ATOM 580 C C . VAL A 1 79 ? -4.835 7.052 8.800 1.00 98.38 79 VAL A C 1
ATOM 582 O O . VAL A 1 79 ? -4.275 7.140 7.709 1.00 98.38 79 VAL A O 1
ATOM 585 N N . ALA A 1 80 ? -4.831 5.926 9.517 1.00 97.44 80 ALA A N 1
ATOM 586 C CA . ALA A 1 80 ? -4.174 4.704 9.069 1.00 97.44 80 ALA A CA 1
ATOM 587 C C . ALA A 1 80 ? -4.753 4.207 7.738 1.00 97.44 80 ALA A C 1
ATOM 589 O O . ALA A 1 80 ? -3.986 3.851 6.850 1.00 97.44 80 ALA A O 1
ATOM 590 N N . LEU A 1 81 ? -6.080 4.245 7.560 1.00 98.31 81 LEU A N 1
ATOM 591 C CA . LEU A 1 81 ? -6.715 3.861 6.297 1.00 98.31 81 LEU A CA 1
ATOM 592 C C . LEU A 1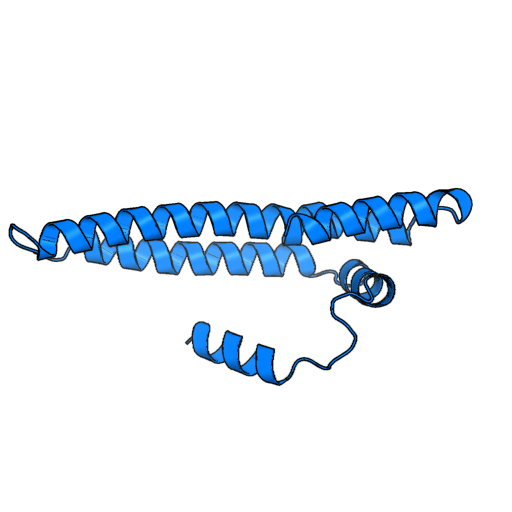 81 ? -6.293 4.768 5.133 1.00 98.31 81 LEU A C 1
ATOM 594 O O . LEU A 1 81 ? -6.046 4.274 4.037 1.00 98.31 81 LEU A O 1
ATOM 598 N N . VAL A 1 82 ? -6.189 6.080 5.362 1.00 98.44 82 VAL A N 1
ATOM 599 C CA . VAL A 1 82 ? -5.734 7.033 4.336 1.00 98.44 82 VAL A CA 1
ATOM 600 C C . VAL A 1 82 ? -4.288 6.758 3.938 1.00 98.44 82 VAL A C 1
ATOM 602 O O . VAL A 1 82 ? -3.998 6.640 2.750 1.00 98.44 82 VAL A O 1
ATOM 605 N N . LEU A 1 83 ? -3.390 6.617 4.916 1.00 97.81 83 LEU A N 1
ATOM 606 C CA . LEU A 1 83 ? -1.984 6.297 4.657 1.00 97.81 83 LEU A CA 1
ATOM 607 C C . LEU A 1 83 ? -1.846 4.953 3.936 1.00 97.81 83 LEU A C 1
ATOM 609 O O . LEU A 1 83 ? -1.081 4.845 2.983 1.00 97.81 83 LEU A O 1
ATOM 613 N N . TYR A 1 84 ? -2.642 3.958 4.329 1.00 97.25 84 TYR A N 1
ATOM 614 C CA . TYR A 1 84 ? -2.687 2.672 3.648 1.00 97.25 84 TYR A CA 1
ATOM 615 C C . TYR A 1 84 ? -3.198 2.802 2.210 1.00 97.25 84 TYR A C 1
ATOM 617 O O . TYR A 1 84 ? -2.644 2.190 1.311 1.00 97.25 84 TYR A O 1
ATOM 625 N N . GLY A 1 85 ? -4.200 3.645 1.953 1.00 97.81 85 GLY A N 1
ATOM 626 C CA . GLY A 1 85 ? -4.652 3.942 0.592 1.00 97.81 85 GLY A CA 1
ATOM 627 C C . GLY A 1 85 ? -3.558 4.571 -0.277 1.00 97.81 85 GLY A C 1
ATOM 628 O O . GLY A 1 85 ? -3.406 4.185 -1.434 1.00 97.81 85 GLY A O 1
ATOM 629 N N . VAL A 1 86 ? -2.763 5.493 0.278 1.00 98.06 86 VAL A N 1
ATOM 630 C CA . VAL A 1 86 ? -1.603 6.076 -0.420 1.00 98.06 86 VAL A CA 1
ATOM 631 C C . VAL A 1 86 ? -0.563 5.002 -0.728 1.00 98.06 86 VAL A C 1
ATOM 633 O O . VAL A 1 86 ? -0.134 4.901 -1.874 1.00 98.06 86 VAL A O 1
ATOM 636 N N . LEU A 1 87 ? -0.223 4.168 0.256 1.00 96.75 87 LEU A N 1
ATOM 637 C CA . LEU A 1 87 ? 0.692 3.040 0.081 1.00 96.75 87 LEU A CA 1
ATOM 638 C C . LEU A 1 87 ? 0.223 2.119 -1.054 1.00 96.75 87 LEU A C 1
ATOM 640 O O . LEU A 1 87 ? 0.972 1.846 -1.982 1.00 96.75 87 LEU A O 1
ATOM 644 N N . GLN A 1 88 ? -1.050 1.719 -1.040 1.00 97.19 88 GLN A N 1
ATOM 645 C CA . GLN A 1 88 ? -1.636 0.841 -2.056 1.00 97.19 88 GLN A CA 1
ATOM 646 C C . GLN A 1 88 ? -1.683 1.489 -3.450 1.00 97.19 88 GLN A C 1
ATOM 648 O O . GLN A 1 88 ? -1.605 0.787 -4.455 1.00 97.19 88 GLN A O 1
ATOM 653 N N . ALA A 1 89 ? -1.783 2.818 -3.543 1.00 97.56 89 ALA A N 1
ATOM 654 C CA . ALA A 1 89 ? -1.698 3.534 -4.814 1.00 97.56 89 ALA A CA 1
ATOM 655 C C . ALA A 1 89 ? -0.255 3.617 -5.345 1.00 97.56 89 ALA A C 1
ATOM 657 O O . ALA A 1 89 ? -0.031 3.461 -6.548 1.00 97.56 89 ALA A O 1
ATOM 658 N N . VAL A 1 90 ? 0.722 3.852 -4.466 1.00 97.56 90 VAL A N 1
ATOM 659 C CA . VAL A 1 90 ? 2.144 3.883 -4.836 1.00 97.56 90 VAL A CA 1
ATOM 660 C C . VAL A 1 90 ? 2.605 2.489 -5.257 1.00 97.56 90 VAL A C 1
ATOM 662 O O . VAL A 1 90 ? 3.112 2.331 -6.362 1.00 97.56 90 VAL A O 1
ATOM 665 N N . ASP A 1 91 ? 2.346 1.477 -4.438 1.00 93.94 91 ASP A N 1
ATOM 666 C CA . ASP A 1 91 ? 2.787 0.097 -4.654 1.00 93.94 91 ASP A CA 1
ATOM 667 C C . ASP A 1 91 ? 1.952 -0.609 -5.741 1.00 93.94 91 ASP A C 1
ATOM 669 O O . ASP A 1 91 ? 2.424 -1.025 -6.805 1.00 93.94 91 ASP A O 1
ATOM 673 N N . GLY A 1 92 ? 0.634 -0.637 -5.546 1.00 94.94 92 GLY A N 1
ATOM 674 C CA . GLY A 1 92 ? -0.309 -1.379 -6.380 1.00 94.94 92 GLY A CA 1
ATOM 675 C C . GLY A 1 92 ? -0.530 -0.823 -7.785 1.00 94.94 92 GLY A C 1
ATOM 676 O O . GLY A 1 92 ? -1.011 -1.551 -8.664 1.00 94.94 92 GLY A O 1
ATOM 677 N N . LEU A 1 93 ? -0.201 0.452 -8.017 1.00 96.69 93 LEU A N 1
ATOM 678 C CA . LEU A 1 93 ? -0.435 1.119 -9.298 1.00 96.69 93 LEU A CA 1
ATOM 679 C C . LEU A 1 93 ? 0.812 1.813 -9.847 1.00 96.69 93 LEU A C 1
ATOM 681 O O . LEU A 1 93 ? 1.234 1.483 -10.955 1.00 96.69 93 LEU A O 1
ATOM 685 N N . ALA A 1 94 ? 1.399 2.765 -9.117 1.00 97.81 94 ALA A N 1
ATOM 686 C CA . ALA A 1 94 ? 2.496 3.572 -9.656 1.00 97.81 94 ALA A CA 1
ATOM 687 C C . ALA A 1 94 ? 3.766 2.736 -9.889 1.00 97.81 94 ALA A C 1
ATOM 689 O O . ALA A 1 94 ? 4.346 2.786 -10.977 1.00 97.81 94 ALA A O 1
ATOM 690 N N . LEU A 1 95 ? 4.156 1.911 -8.913 1.00 96.44 95 LEU A N 1
ATOM 691 C CA . LEU A 1 95 ? 5.283 0.996 -9.036 1.00 96.44 95 LEU A CA 1
ATOM 692 C C . LEU A 1 95 ? 5.029 -0.028 -10.145 1.00 96.44 95 LEU A C 1
ATOM 694 O O . LEU A 1 95 ? 5.907 -0.215 -10.986 1.00 96.44 95 LEU A O 1
ATOM 698 N N . LYS A 1 96 ? 3.817 -0.600 -10.238 1.00 96.94 96 LYS A N 1
ATOM 699 C CA . LYS A 1 96 ? 3.452 -1.525 -11.329 1.00 96.94 96 LYS A CA 1
ATOM 700 C C . LYS A 1 96 ? 3.648 -0.907 -12.710 1.00 96.94 96 LYS A C 1
ATOM 702 O O . LYS A 1 96 ? 4.283 -1.504 -13.573 1.00 96.94 96 LYS A O 1
ATOM 707 N N . GLN A 1 97 ? 3.141 0.308 -12.911 1.00 97.94 97 GLN A N 1
ATOM 708 C CA . GLN A 1 97 ? 3.315 1.026 -14.173 1.00 97.94 97 GLN A CA 1
ATOM 709 C C . GLN A 1 97 ? 4.790 1.321 -14.464 1.00 97.94 97 GLN A C 1
ATOM 711 O O . GLN A 1 97 ? 5.221 1.229 -15.615 1.00 97.94 97 GLN A O 1
ATOM 716 N N . ALA A 1 98 ? 5.574 1.662 -13.439 1.00 97.56 98 ALA A N 1
ATOM 717 C CA . ALA A 1 98 ? 6.994 1.944 -13.590 1.00 97.56 98 ALA A CA 1
ATOM 718 C C . ALA A 1 98 ? 7.800 0.694 -13.982 1.00 97.56 98 ALA A C 1
ATOM 720 O O . ALA A 1 98 ? 8.617 0.773 -14.903 1.00 97.56 98 ALA A O 1
ATOM 721 N N . VAL A 1 99 ? 7.551 -0.456 -13.343 1.00 97.12 99 VAL A N 1
ATOM 722 C CA . VAL A 1 99 ? 8.241 -1.714 -13.678 1.00 97.12 99 VAL A CA 1
ATOM 723 C C . VAL A 1 99 ? 7.809 -2.255 -15.042 1.00 97.12 99 VAL A C 1
ATOM 725 O O . VAL A 1 99 ? 8.664 -2.709 -15.798 1.00 97.12 99 VAL A O 1
ATOM 728 N N . ASP A 1 100 ? 6.534 -2.109 -15.419 1.00 97.88 100 ASP A N 1
ATOM 729 C CA . ASP A 1 100 ? 6.037 -2.486 -16.750 1.00 97.88 100 ASP A CA 1
ATOM 730 C C . ASP A 1 100 ? 6.697 -1.653 -17.851 1.00 97.88 100 ASP A C 1
ATOM 732 O O . ASP A 1 100 ? 7.178 -2.185 -18.853 1.00 97.88 100 ASP A O 1
ATOM 736 N N . ALA 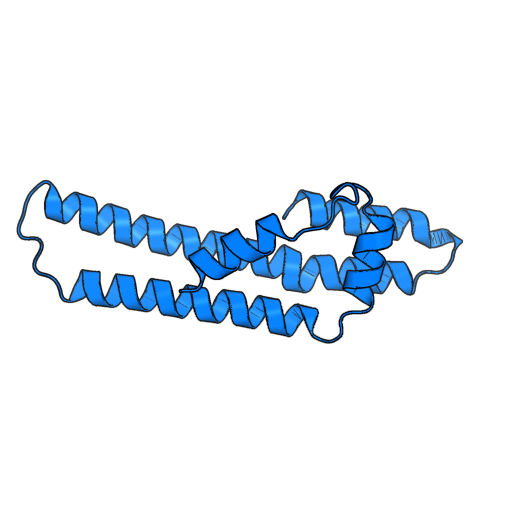A 1 101 ? 6.787 -0.338 -17.639 1.00 97.25 101 ALA A N 1
ATOM 737 C CA . ALA A 1 101 ? 7.464 0.562 -18.563 1.00 97.25 101 ALA A CA 1
ATOM 738 C C . ALA A 1 101 ? 8.974 0.296 -18.643 1.00 97.25 101 ALA A C 1
ATOM 740 O O . ALA A 1 101 ? 9.586 0.560 -19.680 1.00 97.25 101 ALA A O 1
ATOM 741 N N . TRP A 1 102 ? 9.586 -0.188 -17.560 1.00 97.19 102 TRP A N 1
ATOM 742 C CA . TRP A 1 102 ? 10.992 -0.576 -17.536 1.00 97.19 102 TRP A CA 1
ATOM 743 C C . TRP A 1 102 ? 11.251 -1.844 -18.349 1.00 97.19 102 TRP A C 1
ATOM 745 O O . TRP A 1 102 ? 12.134 -1.820 -19.206 1.00 97.19 102 TRP A O 1
ATOM 755 N N . VAL A 1 103 ? 10.471 -2.912 -18.154 1.00 96.62 103 VAL A N 1
ATOM 756 C CA . VAL A 1 103 ? 10.676 -4.169 -18.900 1.00 96.62 103 VAL A CA 1
ATOM 757 C C . VAL A 1 103 ? 10.378 -4.027 -20.393 1.00 96.62 103 VAL A C 1
ATOM 759 O O . VAL A 1 103 ? 10.963 -4.742 -21.202 1.00 96.62 103 VAL A O 1
ATOM 762 N N . SER A 1 104 ? 9.511 -3.086 -20.783 1.00 96.56 104 SER A N 1
ATOM 763 C CA . SER A 1 104 ? 9.218 -2.792 -22.191 1.00 96.56 104 SER A CA 1
ATOM 764 C C . SER A 1 104 ? 10.171 -1.770 -22.826 1.00 96.56 104 SER A C 1
ATOM 766 O O . SER A 1 104 ? 9.984 -1.399 -23.987 1.00 96.56 104 SER A O 1
ATOM 768 N N . ALA A 1 105 ? 11.132 -1.224 -22.075 1.00 97.19 105 ALA A N 1
ATOM 769 C CA . ALA A 1 105 ? 11.983 -0.141 -22.554 1.00 97.19 105 ALA A CA 1
ATOM 770 C C . ALA A 1 105 ? 13.046 -0.637 -23.553 1.00 97.19 105 ALA A C 1
ATOM 772 O O . ALA A 1 105 ? 13.644 -1.693 -23.342 1.00 97.19 105 ALA A O 1
ATOM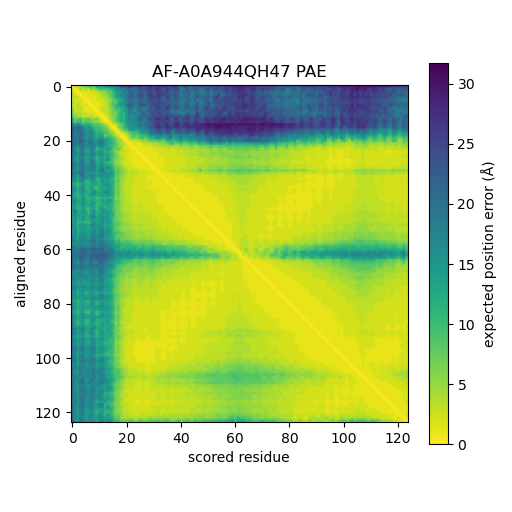 773 N N . PRO A 1 106 ? 13.380 0.153 -24.593 1.00 97.06 106 PRO A N 1
ATOM 774 C CA . PRO A 1 106 ? 14.599 -0.068 -25.364 1.00 97.06 106 PRO A CA 1
ATOM 775 C C . PRO A 1 106 ? 15.833 -0.030 -24.455 1.00 97.06 106 PRO A C 1
ATOM 777 O O . PRO A 1 106 ? 15.861 0.728 -23.483 1.00 97.06 106 PRO A O 1
ATOM 780 N N . GLU A 1 107 ? 16.887 -0.764 -24.817 1.00 95.38 107 GLU A N 1
ATOM 781 C CA . GLU A 1 107 ? 18.119 -0.879 -24.019 1.00 95.38 107 GLU A CA 1
ATOM 782 C C . GLU A 1 107 ? 18.696 0.489 -23.613 1.00 95.38 107 GLU A C 1
ATOM 784 O O . GLU A 1 107 ? 19.018 0.711 -22.447 1.00 95.38 107 GLU A O 1
ATOM 789 N N . ALA A 1 108 ? 18.705 1.453 -24.541 1.00 96.69 108 ALA A N 1
ATOM 790 C CA . ALA A 1 108 ? 19.187 2.814 -24.298 1.00 96.69 108 ALA A CA 1
ATOM 791 C C . ALA A 1 108 ? 18.412 3.579 -23.202 1.00 96.69 108 ALA A C 1
ATOM 793 O O . ALA A 1 108 ? 18.944 4.521 -22.619 1.00 96.69 108 ALA A O 1
ATOM 794 N N . ALA A 1 109 ? 17.164 3.197 -22.914 1.00 96.19 109 ALA A N 1
ATOM 795 C CA . ALA A 1 109 ? 16.311 3.824 -21.903 1.00 96.19 109 ALA A CA 1
ATOM 796 C C . ALA A 1 109 ? 16.135 2.968 -20.634 1.00 96.19 109 ALA A C 1
ATOM 798 O O . ALA A 1 109 ? 15.580 3.457 -19.646 1.00 96.19 109 ALA A O 1
ATOM 799 N N . ALA A 1 110 ? 16.605 1.717 -20.633 1.00 92.81 110 ALA A N 1
ATOM 800 C CA . ALA A 1 110 ? 16.363 0.762 -19.554 1.00 92.81 110 ALA A CA 1
ATOM 801 C C . ALA A 1 110 ? 16.895 1.257 -18.199 1.00 92.81 110 ALA A C 1
ATOM 803 O O . ALA A 1 110 ? 16.196 1.164 -17.193 1.00 92.81 110 ALA A O 1
ATOM 804 N N . ALA A 1 111 ? 18.089 1.857 -18.163 1.00 93.38 111 ALA A N 1
ATOM 805 C CA . ALA A 1 111 ? 18.664 2.392 -16.925 1.00 93.38 111 ALA A CA 1
ATOM 806 C C . ALA A 1 111 ? 17.814 3.529 -16.325 1.00 93.38 111 ALA A C 1
ATOM 808 O O . ALA A 1 111 ? 17.508 3.519 -15.134 1.00 93.38 111 ALA A O 1
ATOM 809 N N . ALA A 1 112 ? 17.364 4.476 -17.155 1.00 95.81 112 ALA A N 1
ATOM 810 C CA . ALA A 1 112 ? 16.533 5.595 -16.707 1.00 95.81 112 ALA A CA 1
ATOM 811 C C . ALA A 1 112 ? 15.151 5.135 -16.207 1.00 95.81 112 ALA A C 1
ATOM 813 O O . ALA A 1 112 ? 14.629 5.652 -15.217 1.00 95.81 112 ALA A O 1
ATOM 814 N N . ARG A 1 113 ? 14.558 4.133 -16.870 1.00 96.00 113 ARG A N 1
ATOM 815 C CA . ARG A 1 113 ? 13.277 3.549 -16.450 1.00 96.00 113 ARG A CA 1
ATOM 816 C C . ARG A 1 113 ? 13.407 2.735 -15.163 1.00 96.00 113 ARG A C 1
ATOM 818 O O . ARG A 1 113 ? 12.537 2.856 -14.306 1.00 96.00 113 ARG A O 1
ATOM 825 N N . SER A 1 114 ? 14.516 2.015 -14.981 1.00 93.69 114 SER A N 1
ATOM 826 C CA . SER A 1 114 ? 14.835 1.339 -13.717 1.00 93.69 114 SER A CA 1
ATOM 827 C C . SER A 1 114 ? 14.883 2.337 -12.560 1.00 93.69 114 SER A C 1
ATOM 829 O O . SER A 1 114 ? 14.225 2.125 -11.551 1.00 93.69 114 SER A O 1
ATOM 831 N N . ALA A 1 115 ? 15.572 3.472 -12.726 1.00 93.56 115 ALA A N 1
ATOM 832 C CA . ALA A 1 115 ? 15.655 4.506 -11.689 1.00 93.56 115 ALA A CA 1
ATOM 833 C C . ALA A 1 115 ? 14.284 5.121 -11.333 1.00 93.56 115 ALA A C 1
ATOM 835 O O . ALA A 1 115 ? 14.031 5.487 -10.185 1.00 93.56 115 ALA A O 1
ATOM 836 N N . SER A 1 116 ? 13.370 5.209 -12.306 1.00 94.69 116 SER A N 1
ATOM 837 C CA . SER A 1 116 ? 11.989 5.645 -12.052 1.00 94.69 116 SER A CA 1
ATOM 838 C C . SER A 1 116 ? 11.221 4.631 -11.196 1.00 94.69 116 SER A C 1
ATOM 840 O O . SER A 1 116 ? 10.524 5.031 -10.266 1.00 94.69 116 SER A O 1
ATOM 842 N N . ALA A 1 117 ? 11.379 3.330 -11.465 1.00 94.56 117 ALA A N 1
ATOM 843 C CA . ALA A 1 117 ? 10.791 2.270 -10.642 1.00 94.56 117 ALA A CA 1
ATOM 844 C C . ALA A 1 117 ? 11.392 2.241 -9.227 1.00 94.56 117 ALA A C 1
ATOM 846 O O . ALA A 1 117 ? 10.655 2.144 -8.250 1.00 94.56 117 ALA A O 1
ATOM 847 N N . G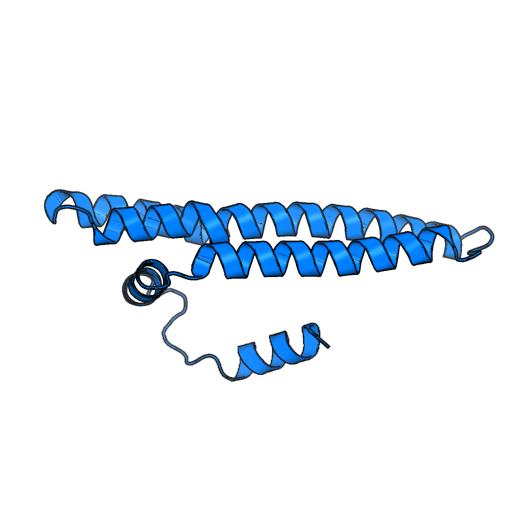LU A 1 118 ? 12.707 2.437 -9.095 1.00 91.88 118 GLU A N 1
ATOM 848 C CA . GLU A 1 118 ? 13.360 2.581 -7.788 1.00 91.88 118 GLU A CA 1
ATOM 849 C C . GLU A 1 118 ? 12.811 3.774 -7.010 1.00 91.88 118 GLU A C 1
ATOM 851 O O . GLU A 1 118 ? 12.552 3.658 -5.820 1.00 91.88 118 GLU A O 1
ATOM 856 N N . THR A 1 119 ? 12.567 4.905 -7.676 1.00 92.56 119 THR A N 1
ATOM 857 C CA . THR A 1 119 ? 11.974 6.080 -7.023 1.00 92.56 119 THR A CA 1
ATOM 858 C C . THR A 1 119 ? 10.604 5.757 -6.430 1.00 92.56 119 THR A C 1
ATOM 860 O O . THR A 1 119 ? 10.342 6.150 -5.300 1.00 92.56 119 THR A O 1
ATOM 863 N N . MET A 1 120 ? 9.752 5.008 -7.141 1.00 93.50 120 MET A N 1
ATOM 864 C CA . MET A 1 120 ? 8.463 4.567 -6.587 1.00 93.50 120 MET A CA 1
ATOM 865 C C . MET A 1 120 ? 8.658 3.630 -5.391 1.00 93.50 120 MET A C 1
ATOM 867 O O . MET A 1 120 ? 7.989 3.799 -4.377 1.00 93.50 120 MET A O 1
ATOM 871 N N . ARG A 1 121 ? 9.629 2.713 -5.471 1.00 88.69 121 ARG A N 1
ATOM 872 C CA . ARG A 1 121 ? 9.967 1.789 -4.381 1.00 88.69 121 ARG A CA 1
ATOM 873 C C . ARG A 1 121 ? 10.472 2.491 -3.114 1.00 88.69 121 ARG A C 1
ATOM 875 O O . ARG A 1 121 ? 10.259 1.981 -2.027 1.00 88.69 121 ARG A O 1
ATOM 882 N N . TRP A 1 122 ? 11.140 3.638 -3.234 1.00 87.88 122 TRP A N 1
ATOM 883 C CA . TRP A 1 122 ? 11.566 4.441 -2.077 1.00 87.88 122 TRP A CA 1
ATOM 884 C C . TRP A 1 122 ? 10.434 5.255 -1.437 1.00 87.88 122 TRP A C 1
ATOM 886 O O . TRP A 1 122 ? 10.602 5.744 -0.321 1.00 87.88 122 TRP A O 1
ATOM 896 N N . VAL A 1 123 ? 9.338 5.481 -2.167 1.00 88.56 123 VAL A N 1
ATOM 897 C CA . VAL A 1 123 ? 8.175 6.247 -1.690 1.00 88.56 123 VAL A CA 1
ATOM 898 C C . VAL A 1 123 ? 7.177 5.355 -0.951 1.00 88.56 123 VAL A C 1
ATOM 900 O O . VAL A 1 123 ? 6.468 5.853 -0.077 1.00 88.56 123 VAL A O 1
ATOM 903 N N . GLU A 1 124 ? 7.116 4.077 -1.326 1.00 78.56 124 GLU A N 1
ATOM 904 C CA . GLU A 1 124 ? 6.387 3.017 -0.619 1.00 78.56 124 GLU A CA 1
ATOM 905 C C . GLU A 1 124 ? 6.902 2.821 0.818 1.00 78.56 124 GLU A C 1
ATOM 907 O O . GLU A 1 124 ? 6.054 2.821 1.741 1.00 78.56 124 GLU A O 1
#

Foldseek 3Di:
DVVVVVVVVVVVDDDPPPPPVVVVLVVLLPDPCLLVVLVVVLVVLVVVLVVLVVCLVPDCQDDDDSVVVSVVVNVVSVVVSVVSVVVSCLRSPVLNVLSNCLVPDDPVCNVVSSVSSVVSVVVD

Mean predicted aligned error: 7.4 Å

Secondary structure (DSSP, 8-state):
-HHHHHHHHHHT---S-TT-HHHHHHHHHH-TTHHHHHHHHHHHHHHHHHHHHHHHHHS---SSHHHHHHHHHHHHHHHHHHHHHHHHHIIIIIIHHHHHHHHTS-HHHHHHHHHHHHHHHHH-

Sequence (124 aa):
MGFFLYVMMGLLHPGEPANNHRPVFAEYAASAGWTAVHLSQFADMAVVIAGLLALYFTLDFGSGAAAWVARLGAVSAGVALVLYGVLQAVDGLALKQAVDAWVSAPEAAAAARSASAETMRWVE

pLDDT: mean 88.64, std 14.35, range [45.44, 98.44]

Nearest PDB structures (foldseek):
  7wvt-assembly1_A  TM=5.969E-01  e=8.134E+00  Saccharomyces cerevisiae S288C

Solvent-accessible surface area (backbone atoms only — not comparable to full-atom values): 6801 Å² total; per-residue (Å²): 115,68,67,61,52,52,55,54,52,62,75,68,58,77,85,64,63,92,81,52,51,67,69,54,37,52,55,53,44,68,40,89,54,48,45,60,52,31,52,48,53,48,51,54,51,50,51,53,48,50,50,54,47,52,48,61,74,71,54,86,52,74,73,66,69,58,35,52,52,52,51,50,51,50,53,51,48,52,52,50,51,51,54,48,48,51,40,37,45,36,51,30,44,51,26,43,53,29,26,42,54,21,77,72,37,58,78,95,46,28,67,64,29,45,53,52,24,49,53,36,62,74,71,88

Radius of gyration: 19.2 Å; Cα contacts (8 Å, |Δi|>4): 74; chains: 1; bounding box: 42×29×56 Å